Protein 4F2F (pdb70)

Sequence (100 aa):
GMTEIVKASLENGIQKIRIQAEKGYHPAHIQLQKGIPAEITFHRATPSNCYKEILFEEEGILEPIGVDEEKVIRFTPQELGRHEFSCGMKMQKGSYTVVE

Nearest PDB structures (foldseek):
  4f2f-assembly1_A  TM=1.010E+00  e=1.047E-21  Streptococcus pneumoniae D39
  2mry-assembly1_A  TM=9.514E-01  e=7.115E-11  Streptococcus pneumoniae D39
  5tk2-assembly3_C  TM=8.802E-01  e=1.027E-05  Bacillus anthracis str. Ames
  4hcf-assembly2_B  TM=7.805E-01  e=1.644E-06  Bacillus anthracis str. Ames
  1iby-assembly1_C  TM=8.245E-01  e=3.563E-04  Nitrosomonas europaea

Radius of gyration: 12.69 Å; Cα contacts (8 Å, |Δi|>4): 245; chains: 1; bounding box: 32×33×28 Å

CATH classification: 2.60.40.420

Foldseek 3Di:
DDDDEAEFDDDPQETEDEWEDDPAIVVQHYEAEAQGKYKYKYFDADQDCQQQWKDQPVVVDIGGAHHRGIDIDIDHHHDAAKGKIAGPVNPGIGIYGYDD

B-factor: mean 24.95, std 8.54, range [5.16, 56.7]

Structure (mmCIF, N/CA/C/O backbone):
data_4F2F
#
_entry.id   4F2F
#
_cell.length_a   35.455
_cell.length_b   37.329
_cell.length_c   69.294
_cell.angle_alpha   90.00
_cell.angle_beta   90.00
_cell.angle_gamma   90.00
#
_symmetry.space_group_name_H-M   'P 21 21 21'
#
loop_
_entity.id
_entity.type
_entity.pdbx_description
1 polymer 'Cation-transporting ATPase, E1-E2 family protein'
2 non-polymer 'COPPER (I) ION'
3 non-polymer 'CHLORIDE ION'
4 water water
#
loop_
_atom_site.group_PDB
_atom_site.id
_atom_site.type_symbol
_atom_site.label_atom_id
_atom_site.label_alt_id
_atom_site.label_comp_id
_atom_site.label_asym_id
_atom_site.label_entity_id
_atom_site.label_seq_id
_atom_site.pdbx_PDB_ins_code
_atom_site.Cartn_x
_atom_site.Cartn_y
_atom_site.Cartn_z
_atom_site.occupancy
_atom_site.B_iso_or_equiv
_atom_site.auth_seq_id
_atom_site.auth_comp_id
_atom_site.auth_asym_id
_atom_site.auth_atom_id
_atom_site.pdbx_PDB_model_num
ATOM 1 N N . GLY A 1 1 ? 6.519 33.236 30.109 1.00 5.16 0 GLY A N 1
ATOM 2 C CA . GLY A 1 1 ? 6.813 31.859 29.699 1.00 18.98 0 GLY A CA 1
ATOM 3 C C . GLY A 1 1 ? 6.063 31.389 28.458 1.00 27.57 0 GLY A C 1
ATOM 4 O O . GLY A 1 1 ? 5.234 32.133 27.924 1.00 31.07 0 GLY A O 1
ATOM 5 N N . MET A 1 2 ? 6.326 30.162 27.995 1.00 20.38 1 MET A N 1
ATOM 6 C CA . MET A 1 2 ? 7.261 29.225 28.626 1.00 24.27 1 MET A CA 1
ATOM 7 C C . MET A 1 2 ? 8.644 29.243 27.962 1.00 28.91 1 MET A C 1
ATOM 8 O O . MET A 1 2 ? 8.791 29.682 26.818 1.00 30.37 1 MET A O 1
ATOM 13 N N . THR A 1 3 ? 9.656 28.773 28.691 1.00 24.67 2 THR A N 1
ATOM 14 C CA . THR A 1 3 ? 11.013 28.652 28.154 1.00 28.12 2 THR A CA 1
ATOM 15 C C . THR A 1 3 ? 11.169 27.359 27.355 1.00 27.04 2 THR A C 1
ATOM 16 O O . THR A 1 3 ? 10.745 26.294 27.802 1.00 28.44 2 THR A O 1
ATOM 20 N N . GLU A 1 4 ? 11.787 27.444 26.181 1.00 28.93 3 GLU A N 1
ATOM 21 C CA . GLU A 1 4 ? 11.930 26.265 25.334 1.00 30.39 3 GLU A CA 1
ATOM 22 C C . GLU A 1 4 ? 13.091 25.388 25.797 1.00 28.76 3 GLU A C 1
ATOM 23 O O . GLU A 1 4 ? 14.231 25.847 25.888 1.00 32.56 3 GLU A O 1
ATOM 29 N N . ILE A 1 5 ? 12.786 24.131 26.104 1.00 27.59 4 ILE A N 1
ATOM 30 C CA . ILE A 1 5 ? 13.800 23.156 26.489 1.00 29.36 4 ILE A CA 1
ATOM 31 C C . ILE A 1 5 ? 13.819 22.023 25.469 1.00 28.74 4 ILE A C 1
ATOM 32 O O . ILE A 1 5 ? 12.783 21.426 25.174 1.00 30.21 4 ILE A O 1
ATOM 37 N N . VAL A 1 6 ? 14.995 21.727 24.927 1.00 24.36 5 VAL A N 1
ATOM 38 C CA . VAL A 1 6 ? 15.118 20.680 23.920 1.00 24.07 5 VAL A CA 1
ATOM 39 C C . VAL A 1 6 ? 15.677 19.401 24.533 1.00 25.19 5 VAL A C 1
ATOM 40 O O . VAL A 1 6 ? 16.748 19.405 25.139 1.00 22.35 5 VAL A O 1
ATOM 44 N N . LYS A 1 7 ? 14.940 18.306 24.378 1.00 26.14 6 LYS A N 1
ATOM 45 C CA . LYS A 1 7 ? 15.352 17.026 24.937 1.00 25.44 6 LYS A CA 1
ATOM 46 C C . LYS A 1 7 ? 16.379 16.341 24.042 1.00 25.73 6 LYS A C 1
ATOM 47 O O . LYS A 1 7 ? 16.235 16.324 22.819 1.00 26.40 6 LYS A O 1
ATOM 49 N N . ALA A 1 8 ? 17.415 15.781 24.658 1.00 25.49 7 ALA A N 1
ATOM 50 C CA . ALA A 1 8 ? 18.409 15.013 23.922 1.00 23.05 7 ALA A CA 1
ATOM 51 C C . ALA A 1 8 ? 17.782 13.719 23.419 1.00 23.33 7 ALA A C 1
ATOM 52 O O . ALA A 1 8 ? 16.944 13.123 24.097 1.00 28.64 7 ALA A O 1
ATOM 54 N N . SER A 1 9 ? 18.190 13.287 22.232 1.00 24.82 8 SER A N 1
ATOM 55 C CA . SER A 1 9 ? 17.648 12.069 21.642 1.00 26.98 8 SER A CA 1
ATOM 56 C C . SER A 1 9 ? 18.346 10.831 22.193 1.00 26.06 8 SER A C 1
ATOM 57 O O . SER A 1 9 ? 19.573 10.738 22.174 1.00 28.62 8 SER A O 1
ATOM 60 N N . LEU A 1 10 ? 17.557 9.881 22.686 1.00 26.81 9 LEU A N 1
ATOM 61 C CA . LEU A 1 10 ? 18.102 8.634 23.212 1.00 33.16 9 LEU A CA 1
ATOM 62 C C . LEU A 1 10 ? 18.147 7.550 22.142 1.00 34.57 9 LEU A C 1
ATOM 63 O O . LEU A 1 10 ? 17.136 7.238 21.515 1.00 35.38 9 LEU A O 1
ATOM 68 N N . GLU A 1 11 ? 19.329 6.979 21.945 1.00 33.57 10 GLU A N 1
ATOM 69 C CA . GLU A 1 11 ? 19.521 5.887 21.000 1.00 36.13 10 GLU A CA 1
ATOM 70 C C . GLU A 1 11 ? 20.813 5.148 21.325 1.00 42.29 10 GLU A C 1
ATOM 71 O O . GLU A 1 11 ? 21.834 5.775 21.605 1.00 45.16 10 GLU A O 1
ATOM 73 N N . ASN A 1 12 ? 20.765 3.820 21.298 1.00 43.94 11 ASN A N 1
ATOM 74 C CA . ASN A 1 12 ? 21.933 3.006 21.626 1.00 44.92 11 ASN A CA 1
ATOM 75 C C . ASN A 1 12 ? 22.440 3.273 23.039 1.00 41.09 11 ASN A C 1
ATOM 76 O O . ASN A 1 12 ? 23.638 3.177 23.302 1.00 44.07 11 ASN A O 1
ATOM 81 N N . GLY A 1 13 ? 21.529 3.616 23.942 1.00 38.38 12 GLY A N 1
ATOM 82 C CA . GLY A 1 13 ? 21.895 3.913 25.316 1.00 42.80 12 GLY A CA 1
ATOM 83 C C . GLY A 1 13 ? 22.775 5.144 25.454 1.00 35.89 12 GLY A C 1
ATOM 84 O O . GLY A 1 13 ? 23.442 5.332 26.473 1.00 40.70 12 GLY A O 1
ATOM 85 N N . ILE A 1 14 ? 22.783 5.978 24.418 1.00 36.26 13 ILE A N 1
ATOM 86 C CA . ILE A 1 14 ? 23.458 7.267 24.463 1.00 36.11 13 ILE A CA 1
ATOM 87 C C . ILE A 1 14 ? 22.428 8.341 24.167 1.00 37.30 13 ILE A C 1
ATOM 88 O O . ILE A 1 14 ? 21.564 8.155 23.312 1.00 39.31 13 ILE A O 1
ATOM 93 N N . GLN A 1 15 ? 22.507 9.464 24.868 1.00 25.54 14 GLN A N 1
ATOM 94 C CA . GLN A 1 15 ? 21.655 10.595 24.530 1.00 24.21 14 GLN A CA 1
ATOM 95 C C . GLN A 1 15 ? 22.476 11.651 23.793 1.00 22.28 14 GLN A C 1
ATOM 96 O O . GLN A 1 15 ? 23.515 12.095 24.281 1.00 22.63 14 GLN A O 1
ATOM 102 N N . LYS A 1 16 ? 22.024 12.028 22.603 1.00 21.72 15 LYS A N 1
ATOM 103 C CA . LYS A 1 16 ? 22.775 12.973 21.785 1.00 19.67 15 LYS A CA 1
ATOM 104 C C . LYS A 1 16 ? 21.965 14.216 21.462 1.00 23.30 15 LYS A C 1
ATOM 105 O O . LYS A 1 16 ? 20.741 14.165 21.350 1.00 23.59 15 LYS A O 1
ATOM 111 N N . ILE A 1 17 ? 22.664 15.334 21.309 1.00 19.69 16 ILE A N 1
ATOM 112 C CA . ILE A 1 17 ? 22.031 16.582 20.918 1.00 20.81 16 ILE A CA 1
ATOM 113 C C . ILE A 1 17 ? 23.072 17.520 20.318 1.00 18.70 16 ILE A C 1
ATOM 114 O O . ILE A 1 17 ? 24.242 17.494 20.703 1.00 18.51 16 ILE A O 1
ATOM 119 N N . ARG A 1 18 ? 22.640 18.329 19.357 1.00 19.91 17 ARG A N 1
ATOM 120 C CA . ARG A 1 18 ? 23.525 19.252 18.662 1.00 20.04 17 ARG A CA 1
ATOM 121 C C . ARG A 1 18 ? 23.182 20.689 19.033 1.00 17.99 17 ARG A C 1
ATOM 122 O O . ARG A 1 18 ? 22.012 21.074 19.058 1.00 21.94 17 ARG A O 1
ATOM 130 N N . ILE A 1 19 ? 24.211 21.477 19.326 1.00 17.23 18 ILE A N 1
ATOM 131 C CA . ILE A 1 19 ? 24.034 22.879 19.680 1.00 17.94 18 ILE A CA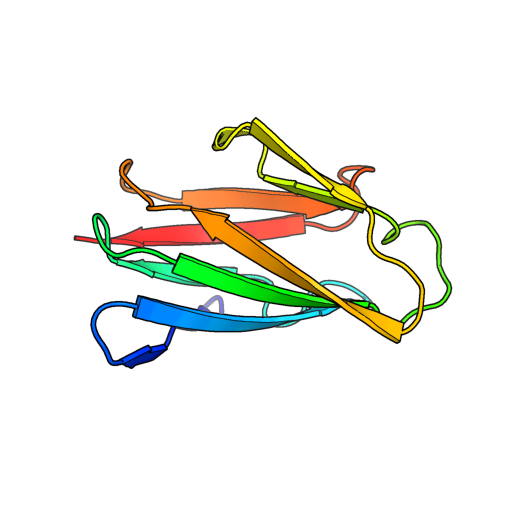 1
ATOM 132 C C . ILE A 1 19 ? 24.856 23.766 18.755 1.00 19.43 18 ILE A C 1
ATOM 133 O O . ILE A 1 19 ? 26.049 23.534 18.554 1.00 17.70 18 ILE A O 1
ATOM 138 N N . GLN A 1 20 ? 24.205 24.773 18.185 1.00 17.37 19 GLN A N 1
ATOM 139 C CA . GLN A 1 20 ? 24.871 25.723 17.307 1.00 18.61 19 GLN A CA 1
ATOM 140 C C . GLN A 1 20 ? 25.317 26.947 18.096 1.00 17.74 19 GLN A C 1
ATOM 141 O O . GLN A 1 20 ? 24.546 27.508 18.874 1.00 20.08 19 GLN A O 1
ATOM 143 N N . ALA A 1 21 ? 26.566 27.355 17.895 1.00 18.66 20 ALA A N 1
ATOM 144 C CA . ALA A 1 21 ? 27.076 28.572 18.508 1.00 18.04 20 ALA A CA 1
ATOM 145 C C . ALA A 1 21 ? 27.134 29.691 17.475 1.00 18.03 20 ALA A C 1
ATOM 146 O O . ALA A 1 21 ? 28.014 29.710 16.611 1.00 18.57 20 ALA A O 1
ATOM 148 N N . GLU A 1 22 ? 26.180 30.611 17.565 1.00 20.71 21 GLU A N 1
ATOM 149 C CA . GLU A 1 22 ? 26.100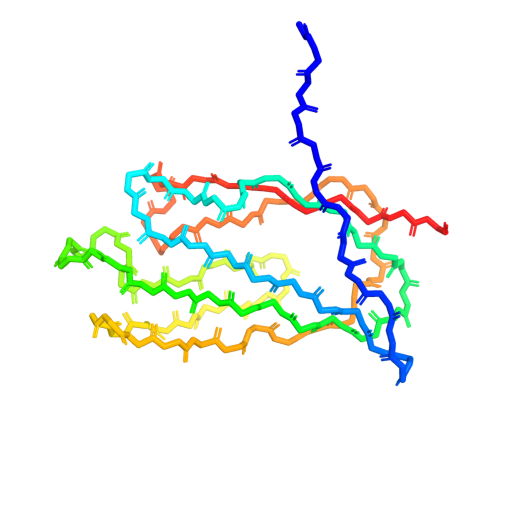 31.752 16.660 1.00 22.56 21 GLU A CA 1
ATOM 150 C C . GLU A 1 22 ? 25.012 32.689 17.154 1.00 23.79 21 GLU A C 1
ATOM 151 O O . GLU A 1 22 ? 23.831 32.335 17.143 1.00 25.87 21 GLU A O 1
ATOM 157 N N . LYS A 1 23 ? 25.408 33.880 17.590 1.00 24.94 22 LYS A N 1
ATOM 158 C CA . LYS A 1 23 ? 24.473 34.796 18.228 1.00 21.45 22 LYS A CA 1
ATOM 159 C C . LYS A 1 23 ? 23.782 34.069 19.375 1.00 23.92 22 LYS A C 1
ATOM 160 O O . LYS A 1 23 ? 22.554 33.971 19.422 1.00 23.73 22 LYS A O 1
ATOM 166 N N . GLY A 1 24 ? 24.590 33.554 20.296 1.00 21.09 23 GLY A N 1
ATOM 167 C CA . GLY A 1 24 ? 24.093 32.732 21.383 1.00 20.33 23 GLY A CA 1
ATOM 168 C C . GLY A 1 24 ? 24.160 31.259 21.033 1.00 18.20 23 GLY A C 1
ATOM 169 O O . GLY A 1 24 ? 24.555 30.890 19.924 1.00 20.25 23 GLY A O 1
ATOM 170 N N . TYR A 1 25 ? 23.779 30.410 21.979 1.00 18.16 24 TYR A N 1
ATOM 171 C CA . TYR A 1 25 ? 23.705 28.980 21.721 1.00 17.75 24 TYR A CA 1
ATOM 172 C C . TYR A 1 25 ? 22.280 28.590 21.353 1.00 21.16 24 TYR A C 1
ATOM 173 O O . TYR A 1 25 ? 21.322 29.106 21.927 1.00 19.65 24 TYR A O 1
ATOM 182 N N . HIS A 1 26 ? 22.146 27.682 20.392 1.00 17.60 25 HIS A N 1
ATOM 183 C CA . HIS A 1 26 ? 20.829 27.235 19.953 1.00 19.97 25 HIS A CA 1
ATOM 184 C C . HIS A 1 26 ? 20.811 25.730 19.703 1.00 18.55 25 HIS A C 1
ATOM 185 O O . HIS A 1 26 ? 21.471 25.244 18.786 1.00 19.61 25 HIS A O 1
ATOM 192 N N . PRO A 1 27 ? 20.057 24.980 20.525 1.00 17.94 26 PRO A N 1
ATOM 193 C CA . PRO A 1 27 ? 19.246 25.465 21.648 1.00 18.59 26 PRO A CA 1
ATOM 194 C C . PRO A 1 27 ? 20.108 25.824 22.852 1.00 21.31 26 PRO A C 1
ATOM 195 O O . PRO A 1 27 ? 21.120 25.170 23.100 1.00 23.35 26 PRO A O 1
ATOM 199 N N . ALA A 1 28 ? 19.701 26.847 23.595 1.00 22.34 27 ALA A N 1
ATOM 200 C CA . ALA A 1 28 ? 20.441 27.267 24.777 1.00 21.08 27 ALA A CA 1
ATOM 201 C C . ALA A 1 28 ? 20.090 26.410 25.988 1.00 21.46 27 ALA A C 1
ATOM 202 O O . ALA A 1 28 ? 20.888 26.273 26.913 1.00 19.85 27 ALA A O 1
ATOM 204 N N . HIS A 1 29 ? 18.893 25.831 25.979 1.00 21.74 28 HIS A N 1
ATOM 205 C CA . HIS A 1 29 ? 18.433 25.027 27.104 1.00 20.80 28 HIS A CA 1
ATOM 206 C C . HIS A 1 29 ? 18.063 23.622 26.660 1.00 20.67 28 HIS A C 1
ATOM 207 O O . HIS A 1 29 ? 17.243 23.440 25.761 1.00 20.67 28 HIS A O 1
ATOM 214 N N . ILE A 1 30 ? 18.676 22.629 27.292 1.00 20.09 29 ILE A N 1
ATOM 215 C CA . ILE A 1 30 ? 18.439 21.240 26.926 1.00 19.09 29 ILE A CA 1
ATOM 216 C C . ILE A 1 30 ? 18.092 20.397 28.146 1.00 22.44 29 ILE A C 1
ATOM 217 O O . ILE A 1 30 ? 18.303 20.814 29.286 1.00 20.87 29 ILE A O 1
ATOM 222 N N . GLN A 1 31 ? 17.555 19.207 27.894 1.00 22.42 30 GLN A N 1
ATOM 223 C CA . GLN A 1 31 ? 17.212 18.273 28.956 1.00 20.86 30 GLN A CA 1
ATOM 224 C C . GLN A 1 31 ? 17.958 16.957 28.761 1.00 22.61 30 GLN A C 1
ATOM 225 O O . GLN A 1 31 ? 18.057 16.446 27.643 1.00 23.85 30 GLN A O 1
ATOM 231 N N . LEU A 1 32 ? 18.492 16.422 29.854 1.00 20.93 31 LEU A N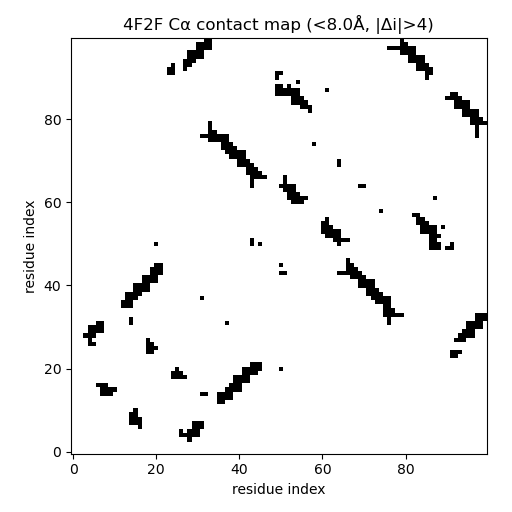 1
ATOM 232 C CA . LEU A 1 32 ? 19.239 15.171 29.819 1.00 22.71 31 LEU A CA 1
ATOM 233 C C . LEU A 1 32 ? 18.701 14.199 30.864 1.00 27.16 31 LEU A C 1
ATOM 234 O O . LEU A 1 32 ? 18.244 14.614 31.928 1.00 25.69 31 LEU A O 1
ATOM 239 N N . GLN A 1 33 ? 18.762 12.908 30.556 1.00 25.87 32 GLN A N 1
ATOM 240 C CA . GLN A 1 33 ? 18.366 11.869 31.500 1.00 27.52 32 GLN A CA 1
ATOM 241 C C . GLN A 1 33 ? 19.545 11.486 32.390 1.00 22.71 32 GLN A C 1
ATOM 242 O O . GLN A 1 33 ? 20.653 11.268 31.900 1.00 25.52 32 GLN A O 1
ATOM 248 N N . LYS A 1 34 ? 19.307 11.405 33.696 1.00 24.90 33 LYS A N 1
ATOM 249 C CA . LYS A 1 34 ? 20.357 11.031 34.639 1.00 24.03 33 LYS A CA 1
ATOM 250 C C . LYS A 1 34 ? 20.852 9.606 34.384 1.00 25.55 33 LYS A C 1
ATOM 251 O O . LYS A 1 34 ? 20.063 8.707 34.089 1.00 27.32 33 LYS A O 1
ATOM 257 N N . GLY A 1 35 ? 22.164 9.411 34.476 1.00 25.37 34 GLY A N 1
ATOM 258 C CA . GLY A 1 35 ? 22.748 8.085 34.370 1.00 24.67 34 GLY A CA 1
ATOM 259 C C . GLY A 1 35 ? 22.985 7.571 32.959 1.00 24.79 34 GLY A C 1
ATOM 260 O O . GLY A 1 35 ? 23.537 6.485 32.778 1.00 26.24 34 GLY A O 1
ATOM 261 N N . ILE A 1 36 ? 22.566 8.338 31.957 1.00 27.27 35 ILE A N 1
ATOM 262 C CA . ILE A 1 36 ? 22.780 7.943 30.567 1.00 25.58 35 ILE A CA 1
ATOM 263 C C . ILE A 1 36 ? 23.893 8.785 29.946 1.00 23.32 35 ILE A C 1
ATOM 264 O O . ILE A 1 36 ? 23.821 10.014 29.960 1.00 24.92 35 ILE A O 1
ATOM 269 N N . PRO A 1 37 ? 24.935 8.124 29.413 1.00 24.40 36 PRO A N 1
ATOM 270 C CA . PRO A 1 37 ? 26.046 8.852 28.790 1.00 25.27 36 PRO A CA 1
ATOM 271 C C . PRO A 1 37 ? 25.539 9.882 27.787 1.00 24.00 36 PRO A C 1
ATOM 272 O O . PRO A 1 37 ? 24.714 9.561 26.934 1.00 25.88 36 PRO A O 1
ATOM 276 N N . ALA A 1 38 ? 26.025 11.113 27.900 1.00 23.65 37 ALA A N 1
ATOM 277 C CA . ALA A 1 38 ? 25.572 12.188 27.029 1.00 22.00 37 ALA A CA 1
ATOM 278 C C . ALA A 1 38 ? 26.676 12.636 26.081 1.00 18.91 37 ALA A C 1
ATOM 279 O O . ALA A 1 38 ? 27.835 12.749 26.472 1.00 20.69 37 ALA A O 1
ATOM 281 N N . GLU A 1 39 ? 26.302 12.875 24.828 1.00 18.48 38 GLU A N 1
ATOM 282 C CA . GLU A 1 39 ? 27.204 13.481 23.861 1.00 20.30 38 GLU A CA 1
ATOM 283 C C . GLU A 1 39 ? 26.559 14.737 23.295 1.00 15.88 38 GLU A C 1
ATOM 284 O O . GLU A 1 39 ? 25.574 14.672 22.559 1.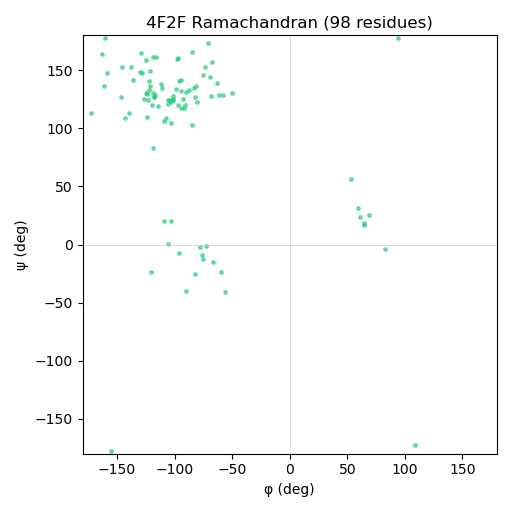00 16.88 38 GLU A O 1
ATOM 290 N N . ILE A 1 40 ? 27.116 15.883 23.668 1.00 17.82 39 ILE A N 1
ATOM 291 C CA .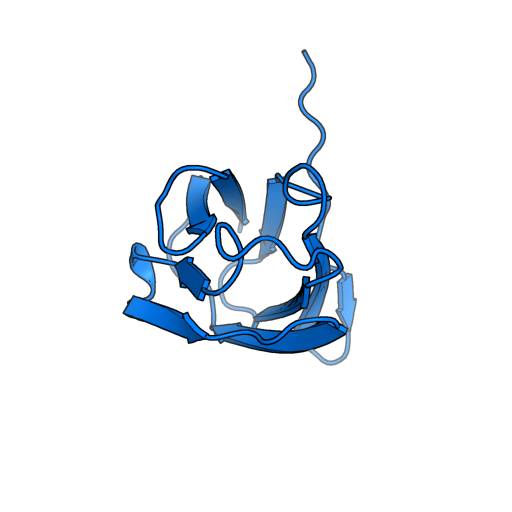 ILE A 1 40 ? 26.590 17.166 23.245 1.00 17.44 39 ILE A CA 1
ATOM 292 C C . ILE A 1 40 ? 27.534 17.772 22.221 1.00 16.13 39 ILE A C 1
ATOM 293 O O . ILE A 1 40 ? 28.644 18.184 22.553 1.00 18.48 39 ILE A O 1
ATOM 298 N N . THR A 1 41 ? 27.087 17.807 20.972 1.00 17.30 40 THR A N 1
ATOM 299 C CA . THR A 1 41 ? 27.917 18.286 19.877 1.00 16.71 40 THR A CA 1
ATOM 300 C C . THR A 1 41 ? 27.704 19.773 19.641 1.00 17.84 40 THR A C 1
ATOM 301 O O . THR A 1 41 ? 26.605 20.211 19.301 1.00 18.23 40 THR A O 1
ATOM 305 N N . PHE A 1 42 ? 28.770 20.541 19.835 1.00 15.26 41 PHE A N 1
ATOM 306 C CA . PHE A 1 42 ? 28.756 21.975 19.583 1.00 14.72 41 PHE A CA 1
ATOM 307 C C . PHE A 1 42 ? 29.366 22.280 18.221 1.00 15.52 41 PHE A C 1
ATOM 308 O O . PHE A 1 42 ? 30.426 21.759 17.879 1.00 17.38 41 PHE A O 1
ATOM 316 N N . HIS A 1 43 ? 28.701 23.125 17.445 1.00 15.19 42 HIS A N 1
ATOM 317 C CA . HIS A 1 43 ? 29.278 23.622 16.201 1.00 17.20 42 HIS A CA 1
ATOM 318 C C . HIS A 1 43 ? 29.506 25.119 16.311 1.00 18.12 42 HIS A C 1
ATOM 319 O O . HIS A 1 43 ? 28.561 25.882 16.513 1.00 17.46 42 HIS A O 1
ATOM 326 N N . ARG A 1 44 ? 30.759 25.543 16.181 1.00 15.72 43 ARG A N 1
ATOM 327 C CA . ARG A 1 44 ? 31.070 26.967 16.225 1.00 15.03 43 ARG A CA 1
ATOM 328 C C . ARG A 1 44 ? 30.897 27.603 14.851 1.00 18.22 43 ARG A C 1
ATOM 329 O O . ARG A 1 44 ? 31.750 27.455 13.975 1.00 18.51 43 ARG A O 1
ATOM 337 N N . ALA A 1 45 ? 29.791 28.319 14.673 1.00 16.83 44 ALA A N 1
ATOM 338 C CA . ALA A 1 45 ? 29.447 28.903 13.382 1.00 17.37 44 ALA A CA 1
ATOM 339 C C . ALA A 1 45 ? 29.735 30.399 13.320 1.00 23.37 44 ALA A C 1
ATOM 340 O O . ALA A 1 45 ? 29.183 31.107 12.478 1.00 31.31 44 ALA A O 1
ATOM 342 N N . THR A 1 46 ? 30.597 30.878 14.210 1.00 17.96 45 THR A N 1
ATOM 343 C CA . THR A 1 46 ? 30.947 32.291 14.238 1.00 19.29 45 THR A CA 1
ATOM 344 C C . THR A 1 46 ? 32.449 32.477 14.408 1.00 19.90 45 THR A C 1
ATOM 345 O O . THR A 1 46 ? 33.089 31.729 15.146 1.00 17.90 45 THR A O 1
ATOM 349 N N . PRO A 1 47 ? 33.021 33.472 13.714 1.00 16.49 46 PRO A N 1
ATOM 350 C CA . PRO A 1 47 ? 34.448 33.770 13.866 1.00 19.61 46 PRO A CA 1
ATOM 351 C C . PRO A 1 47 ? 34.760 34.555 15.140 1.00 15.94 46 PRO A C 1
ATOM 352 O O . PRO A 1 47 ? 35.928 34.825 15.408 1.00 18.18 46 PRO A O 1
ATOM 356 N N . SER A 1 48 ? 33.741 34.915 15.915 1.00 16.31 47 SER A N 1
ATOM 357 C CA . SER A 1 48 ? 33.972 35.623 17.175 1.00 13.74 47 SER A CA 1
ATOM 358 C C . SER A 1 48 ? 34.651 34.734 18.206 1.00 18.20 47 SER A C 1
ATOM 359 O O . SER A 1 48 ? 34.174 33.636 18.497 1.00 17.11 47 SER A O 1
ATOM 362 N N . ASN A 1 49 ? 35.749 35.212 18.779 1.00 15.29 48 ASN A N 1
ATOM 363 C CA . ASN A 1 49 ? 36.438 34.438 19.805 1.00 15.91 48 ASN A CA 1
ATOM 364 C C . ASN A 1 49 ? 35.707 34.386 21.146 1.00 16.07 48 ASN A C 1
ATOM 365 O O . ASN A 1 49 ? 36.165 33.726 22.079 1.00 15.98 48 ASN A O 1
ATOM 370 N N . CYS A 1 50 ? 34.568 35.063 21.244 1.00 15.61 49 CYS A N 1
ATOM 371 C CA . CYS A 1 50 ? 33.736 34.931 22.434 1.00 16.07 49 CYS A CA 1
ATOM 372 C C . CYS A 1 50 ? 33.315 33.471 22.590 1.00 13.97 49 CYS A C 1
ATOM 373 O O . CYS A 1 50 ? 33.018 33.013 23.693 1.00 15.19 49 CYS A O 1
ATOM 376 N N . TYR A 1 51 ? 33.325 32.740 21.476 1.00 15.52 50 TYR A N 1
ATOM 377 C CA . TYR A 1 51 ? 32.875 31.350 21.443 1.00 14.29 50 TYR A CA 1
ATOM 378 C C . TYR A 1 51 ? 34.015 30.348 21.247 1.00 15.59 50 TYR A C 1
ATOM 379 O O . TYR A 1 51 ? 33.773 29.212 20.837 1.00 15.38 50 TYR A O 1
ATOM 388 N N . LYS A 1 52 ? 35.248 30.750 21.545 1.00 14.61 51 LYS A N 1
ATOM 389 C CA . LYS A 1 52 ? 36.396 29.880 21.275 1.00 15.36 51 LYS A CA 1
ATOM 390 C C . LYS A 1 52 ? 36.538 28.736 22.278 1.00 15.96 51 LYS A C 1
ATOM 391 O O . LYS A 1 52 ? 37.347 27.831 22.077 1.00 15.06 51 LYS A O 1
ATOM 397 N N . GLU A 1 53 ? 35.755 28.776 23.350 1.00 14.19 52 GLU A N 1
ATOM 398 C CA . GLU A 1 53 ? 35.791 27.726 24.364 1.00 14.86 52 GLU A CA 1
ATOM 399 C C . GLU A 1 53 ? 34.391 27.346 24.831 1.00 15.97 52 GLU A C 1
ATOM 400 O O . GLU A 1 53 ? 33.462 28.151 24.767 1.00 15.56 52 GLU A O 1
ATOM 406 N N . ILE A 1 54 ? 34.260 26.105 25.287 1.00 13.88 53 ILE A N 1
ATOM 407 C CA . ILE A 1 54 ? 33.014 25.583 25.830 1.00 13.50 53 ILE A CA 1
ATOM 408 C C . ILE A 1 54 ? 33.246 25.196 27.283 1.00 15.26 53 ILE A C 1
ATOM 409 O O . ILE A 1 54 ? 34.166 24.433 27.589 1.00 14.91 53 ILE A O 1
ATOM 414 N N . 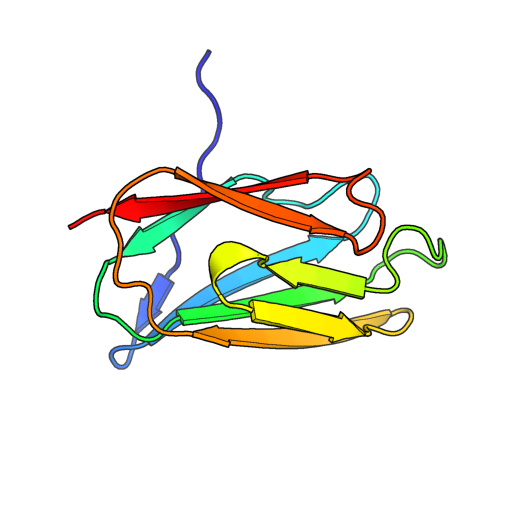LEU A 1 55 ? 32.414 25.716 28.178 1.00 13.65 54 LEU A N 1
ATOM 415 C CA . LEU A 1 55 ? 32.605 25.500 29.608 1.00 15.21 54 LEU A CA 1
ATOM 416 C C . LEU A 1 55 ? 31.424 24.787 30.256 1.00 15.52 54 LEU A C 1
ATOM 417 O O . LEU A 1 55 ? 30.294 25.275 30.218 1.00 14.59 54 LEU A O 1
ATOM 422 N N . PHE A 1 56 ? 31.701 23.624 30.835 1.00 16.99 55 PHE A N 1
ATOM 423 C CA . PHE A 1 56 ? 30.762 22.935 31.714 1.00 15.90 55 PHE A CA 1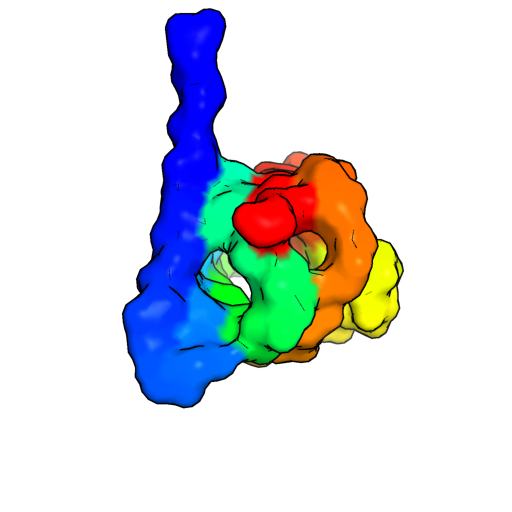
ATOM 424 C C . PHE A 1 56 ? 31.424 22.831 33.086 1.00 19.23 55 PHE A C 1
ATOM 425 O O . PHE A 1 56 ? 32.020 21.809 33.422 1.00 18.63 55 PHE A O 1
ATOM 433 N N . GLU A 1 57 ? 31.323 23.903 33.866 1.00 17.61 56 GLU A N 1
ATOM 434 C CA . GLU A 1 57 ? 32.091 24.048 35.099 1.00 18.41 56 GLU A CA 1
ATOM 435 C C . GLU A 1 57 ? 31.871 22.899 36.080 1.00 19.99 56 GLU A C 1
ATOM 436 O O . GLU A 1 57 ? 32.813 22.427 36.716 1.00 21.75 56 GLU A O 1
ATOM 442 N N . GLU A 1 58 ? 30.628 22.449 36.199 1.00 20.58 57 GLU A N 1
ATOM 443 C CA . GLU A 1 58 ? 30.285 21.442 37.195 1.00 21.90 57 GLU A CA 1
ATOM 444 C C . GLU A 1 58 ? 30.762 20.048 36.802 1.00 23.50 57 GLU A C 1
ATOM 445 O O . GLU A 1 58 ? 30.754 19.131 37.620 1.00 29.01 57 GLU A O 1
ATOM 451 N N . GLU A 1 59 ? 31.177 19.896 35.549 1.00 19.29 58 GLU A N 1
ATOM 452 C CA . GLU A 1 59 ? 31.736 18.638 35.072 1.00 20.33 58 GLU A CA 1
ATOM 453 C C . GLU A 1 59 ? 33.248 18.748 34.910 1.00 19.60 58 GLU A C 1
ATOM 454 O O . GLU A 1 59 ? 33.907 17.789 34.516 1.00 23.53 58 GLU A O 1
ATOM 460 N N . GLY A 1 60 ? 33.791 19.922 35.220 1.00 22.38 59 GLY A N 1
ATOM 461 C CA . GLY A 1 60 ? 35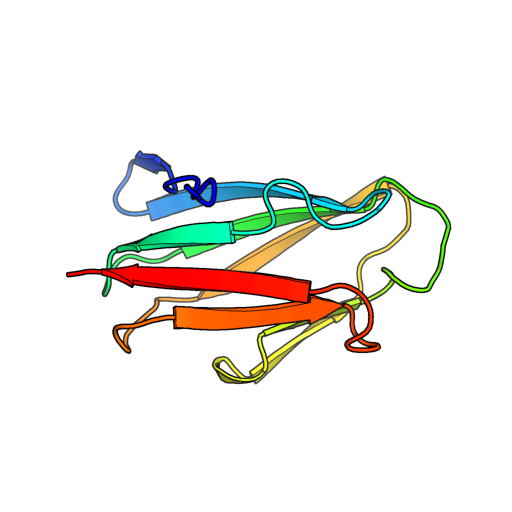.218 20.161 35.105 1.00 22.79 59 GLY A CA 1
ATOM 462 C C . GLY A 1 60 ? 35.675 20.183 33.660 1.00 24.98 59 GLY A C 1
ATOM 463 O O . GLY A 1 60 ? 36.838 19.910 33.356 1.00 24.22 59 GLY A O 1
ATOM 464 N N . ILE A 1 61 ? 34.750 20.512 32.766 1.00 21.04 60 ILE A N 1
ATOM 465 C CA . ILE A 1 61 ? 35.029 20.512 31.336 1.00 19.57 60 ILE A CA 1
ATOM 466 C C . ILE A 1 61 ? 35.276 21.925 30.815 1.00 17.31 60 ILE A C 1
ATOM 467 O O . ILE A 1 61 ? 34.488 22.839 31.059 1.00 18.42 60 ILE A O 1
ATOM 472 N N . LEU A 1 62 ? 36.394 22.092 30.118 1.00 16.54 61 LEU A N 1
ATOM 473 C CA . LEU A 1 62 ? 36.716 23.330 29.419 1.00 17.12 61 LEU A CA 1
ATOM 474 C C . LEU A 1 62 ? 37.414 22.946 28.122 1.00 17.50 61 LEU A C 1
ATOM 475 O O . LEU A 1 62 ? 38.549 22.472 28.137 1.00 19.87 61 LEU A O 1
ATOM 480 N N . GLU A 1 63 ? 36.728 23.138 27.002 1.00 15.84 62 GLU A N 1
ATOM 481 C CA . GLU A 1 63 ? 37.204 22.624 25.729 1.00 14.73 62 GLU A CA 1
ATOM 482 C C . GLU A 1 63 ? 37.305 23.730 24.689 1.00 15.64 62 GLU A C 1
ATOM 483 O O . GLU A 1 63 ? 36.356 24.486 24.495 1.00 16.08 62 GLU A O 1
ATOM 489 N N . PRO A 1 64 ? 38.457 23.828 24.009 1.00 15.32 63 PRO A N 1
ATOM 490 C CA . PRO A 1 64 ? 38.565 24.796 22.916 1.00 18.33 63 PRO A CA 1
ATOM 491 C C . PRO A 1 64 ? 37.779 24.322 21.701 1.00 15.53 63 PRO A C 1
ATOM 492 O O . PRO A 1 64 ? 37.583 23.116 21.516 1.00 16.95 63 PRO A O 1
ATOM 496 N N . ILE A 1 65 ? 37.319 25.263 20.886 1.00 15.45 64 ILE A N 1
ATOM 497 C CA . ILE A 1 65 ? 36.644 24.917 19.646 1.00 16.78 64 ILE A CA 1
ATOM 498 C C . ILE A 1 65 ? 36.954 25.967 18.584 1.00 17.14 64 ILE A C 1
ATOM 499 O O . ILE A 1 65 ? 36.784 27.166 18.812 1.00 16.82 64 ILE A O 1
ATOM 504 N N . GLY A 1 66 ? 37.431 25.505 17.434 1.00 18.25 65 GLY A N 1
ATOM 505 C CA . GLY A 1 66 ? 37.853 26.392 16.368 1.00 20.69 65 GLY A CA 1
ATOM 506 C C . GLY A 1 66 ? 36.702 26.828 15.487 1.00 18.96 65 GLY A C 1
ATOM 507 O O . GLY A 1 66 ? 35.615 26.252 15.534 1.00 17.97 65 GLY A O 1
ATOM 508 N N . VAL A 1 67 ? 36.944 27.855 14.680 1.00 21.24 66 VAL A N 1
ATOM 509 C CA . VAL A 1 67 ? 35.939 28.353 13.754 1.00 19.82 66 VAL A CA 1
ATOM 510 C C . VAL A 1 67 ? 35.483 27.243 12.813 1.00 20.64 66 VAL A C 1
ATOM 511 O O . VAL A 1 67 ? 36.304 26.563 12.195 1.00 22.08 66 VAL A O 1
ATOM 515 N N . ASP A 1 68 ? 34.168 27.064 12.719 1.00 21.86 67 ASP A N 1
ATOM 516 C CA . ASP A 1 68 ? 33.567 26.055 11.846 1.00 20.95 67 ASP A CA 1
ATOM 517 C C . ASP A 1 68 ? 33.919 24.623 12.239 1.00 22.85 67 ASP A C 1
ATOM 518 O O . ASP A 1 68 ? 33.752 23.700 11.443 1.00 27.22 67 ASP A O 1
ATOM 523 N N . GLU A 1 69 ? 34.398 24.437 13.464 1.00 19.21 68 GLU A N 1
ATOM 524 C CA . GLU A 1 69 ? 34.680 23.096 13.962 1.00 19.71 68 GLU A CA 1
ATOM 525 C C . GLU A 1 69 ? 33.518 22.579 14.805 1.00 19.27 68 GLU A C 1
ATOM 526 O O . GLU A 1 69 ? 32.685 23.355 15.276 1.00 15.90 68 GLU A O 1
ATOM 532 N N . GLU A 1 70 ? 33.461 21.260 14.968 1.00 20.38 69 GLU A N 1
ATOM 533 C CA . GLU A 1 70 ? 32.495 20.620 15.852 1.00 18.74 69 GLU A CA 1
ATOM 534 C C . GLU A 1 70 ? 33.236 19.855 16.939 1.00 19.99 69 GLU A C 1
ATOM 535 O O . GLU A 1 70 ? 34.159 19.096 16.651 1.00 18.13 69 GLU A O 1
ATOM 541 N N . LYS A 1 71 ? 32.839 20.073 18.188 1.00 16.46 70 LYS A N 1
ATOM 542 C CA . LYS A 1 71 ? 33.439 19.378 19.321 1.00 14.80 70 LYS A CA 1
ATOM 543 C C . LYS A 1 71 ? 32.349 18.636 20.084 1.00 14.42 70 LYS A C 1
ATOM 544 O O . LYS A 1 71 ? 31.289 19.199 20.360 1.00 16.49 70 LYS A O 1
ATOM 550 N N . VAL A 1 72 ? 32.602 17.373 20.415 1.00 16.64 71 VAL A N 1
ATOM 551 C CA . VAL A 1 72 ? 31.653 16.594 21.197 1.00 18.13 71 VAL A CA 1
ATOM 552 C C . VAL A 1 72 ? 32.017 16.662 22.674 1.00 17.39 71 VAL A C 1
ATOM 553 O O . VAL A 1 72 ? 33.096 16.225 23.074 1.00 22.27 71 VAL A O 1
ATOM 557 N N . ILE A 1 73 ? 31.116 17.214 23.480 1.00 16.87 72 ILE A N 1
ATOM 558 C CA . ILE A 1 73 ? 31.305 17.245 24.924 1.00 19.38 72 ILE A CA 1
ATOM 559 C C . ILE A 1 73 ? 30.670 16.001 25.534 1.00 19.92 72 ILE A C 1
ATOM 560 O O . ILE A 1 73 ? 29.467 15.780 25.387 1.00 18.19 72 ILE A O 1
ATOM 565 N N . ARG A 1 74 ? 31.476 15.184 26.205 1.00 20.16 73 ARG A N 1
ATOM 566 C CA . ARG A 1 74 ? 30.983 13.915 26.733 1.00 23.70 73 ARG A CA 1
ATOM 567 C C . ARG A 1 74 ? 31.044 13.819 28.253 1.00 23.05 73 ARG A C 1
ATOM 568 O O . ARG A 1 74 ? 32.080 14.065 28.869 1.00 26.36 73 ARG A O 1
ATOM 576 N N . PHE A 1 75 ? 29.914 13.458 28.847 1.00 23.31 74 PHE A N 1
ATOM 577 C CA . PHE A 1 75 ? 29.855 13.132 30.264 1.00 22.20 74 PHE A CA 1
ATOM 578 C C . PHE A 1 75 ? 28.570 12.377 30.574 1.00 21.20 74 PHE A C 1
ATOM 579 O O . PHE A 1 75 ? 27.639 12.358 29.768 1.00 20.69 74 PHE A O 1
ATOM 587 N N . THR A 1 76 ? 28.535 11.729 31.732 1.00 22.33 75 THR A N 1
ATOM 588 C CA . THR A 1 76 ? 27.329 11.060 32.186 1.00 20.89 75 THR A CA 1
ATOM 589 C C . THR A 1 76 ? 26.758 11.848 33.356 1.00 24.75 75 THR A C 1
ATOM 590 O O . THR A 1 76 ? 27.318 11.832 34.452 1.00 25.51 75 THR A O 1
ATOM 594 N N . PRO A 1 77 ? 25.652 12.568 33.115 1.00 23.75 76 PRO A N 1
ATOM 595 C CA . PRO A 1 77 ? 25.019 13.393 34.151 1.00 25.58 76 PRO A CA 1
ATOM 596 C C . PRO A 1 77 ? 24.544 12.542 35.325 1.00 27.43 76 PRO A C 1
ATOM 597 O O . PRO A 1 77 ? 23.849 11.550 35.116 1.00 26.01 76 PRO A O 1
ATOM 601 N N . GLN A 1 78 ? 24.925 12.928 36.539 1.00 25.07 77 GLN A N 1
ATOM 602 C CA . GLN A 1 78 ? 24.580 12.158 37.731 1.00 28.20 77 GLN A CA 1
ATOM 603 C C . GLN A 1 78 ? 23.771 12.967 38.739 1.00 32.18 77 GLN A C 1
ATOM 604 O O . GLN A 1 78 ? 23.059 12.400 39.569 1.00 34.83 77 GLN A O 1
ATOM 610 N N . GLU A 1 79 ? 23.889 14.290 38.676 1.00 28.21 78 GLU A N 1
ATOM 611 C CA . GLU A 1 79 ? 23.163 15.160 39.599 1.00 24.59 78 GLU A CA 1
ATOM 612 C C . GLU A 1 79 ? 21.929 15.789 38.950 1.00 25.76 78 GLU A C 1
ATOM 613 O O . GLU A 1 79 ? 22.018 16.429 37.901 1.00 22.86 78 GLU A O 1
ATOM 619 N N . LEU A 1 80 ? 20.779 15.602 39.588 1.00 23.68 79 LEU A N 1
ATOM 620 C CA . LEU A 1 80 ? 19.516 16.130 39.088 1.00 21.98 79 LEU A CA 1
ATOM 621 C C . LEU A 1 80 ? 19.478 17.652 39.150 1.00 20.10 79 LEU A C 1
ATOM 622 O O . LEU A 1 80 ? 20.203 18.268 39.933 1.00 22.23 79 LEU A O 1
ATOM 627 N N . GLY A 1 81 ? 18.629 18.252 38.322 1.00 22.32 80 GLY A N 1
ATOM 628 C CA . GLY A 1 81 ? 18.403 19.684 38.372 1.00 22.85 80 GLY A CA 1
ATOM 629 C C . GLY A 1 81 ? 18.968 20.467 37.202 1.00 23.88 80 GLY A C 1
ATOM 630 O O . GLY A 1 81 ? 19.450 19.898 36.221 1.00 22.54 80 GLY A O 1
ATOM 631 N N . ARG A 1 82 ? 18.898 21.789 37.317 1.00 21.32 81 ARG A N 1
ATOM 632 C CA . ARG A 1 82 ? 19.389 22.697 36.287 1.00 20.16 81 ARG A CA 1
ATOM 633 C C . ARG A 1 82 ? 20.854 23.048 36.526 1.00 20.94 81 ARG A C 1
ATOM 634 O O . ARG A 1 82 ? 21.241 23.418 37.637 1.00 23.76 81 ARG A O 1
ATOM 642 N N . HIS A 1 83 ? 21.660 22.933 35.475 1.00 18.78 82 HIS A N 1
ATOM 643 C CA . HIS A 1 83 ? 23.083 23.243 35.538 1.00 20.51 82 HIS A CA 1
ATOM 644 C C . HIS A 1 83 ? 23.450 24.165 34.385 1.00 20.07 82 HIS A C 1
ATOM 645 O O . HIS A 1 83 ? 22.853 24.092 33.312 1.00 20.68 82 HIS A O 1
ATOM 652 N N . GLU A 1 84 ? 24.435 25.029 34.599 1.00 18.54 83 GLU A N 1
ATOM 653 C CA . GLU A 1 84 ? 24.821 25.989 33.574 1.00 17.92 83 GLU A CA 1
ATOM 654 C C . GLU A 1 84 ? 25.973 25.490 32.709 1.00 16.82 83 GLU A C 1
ATOM 655 O O . GLU A 1 84 ? 26.895 24.832 33.196 1.00 17.92 83 GLU A O 1
ATOM 661 N N . PHE A 1 85 ? 25.890 25.788 31.417 1.00 17.64 84 PHE A N 1
ATOM 662 C CA . PHE A 1 85 ? 27.045 25.720 30.533 1.00 14.63 84 PHE A CA 1
ATOM 663 C C . PHE A 1 85 ? 27.174 27.087 29.872 1.00 17.30 84 PHE A C 1
ATOM 664 O O . PHE A 1 85 ? 26.218 27.858 29.841 1.00 15.66 84 PHE A O 1
ATOM 672 N N . SER A 1 86 ? 28.359 27.408 29.375 1.00 14.37 85 SER A N 1
ATOM 673 C CA . SER A 1 86 ? 28.577 28.714 28.782 1.00 16.62 85 SER A CA 1
ATOM 674 C C . SER A 1 86 ? 29.798 28.671 27.886 1.00 14.19 85 SER A C 1
ATOM 675 O O . SER A 1 86 ? 30.455 27.636 27.775 1.00 16.07 85 SER A O 1
ATOM 678 N N . CYS A 1 87 ? 30.091 29.790 27.233 1.00 14.68 86 CYS A N 1
ATOM 679 C CA . CYS A 1 87 ? 31.377 29.943 26.572 1.00 14.32 86 CYS A CA 1
ATOM 680 C C . CYS A 1 87 ? 32.451 30.100 27.640 1.00 13.98 86 CYS A C 1
ATOM 681 O O . CYS A 1 87 ? 32.145 30.201 28.829 1.00 16.86 86 CYS A O 1
ATOM 684 N N . GLY A 1 88 ? 33.708 30.118 27.214 1.00 14.86 87 GLY A N 1
ATOM 685 C CA . GLY A 1 88 ? 34.815 30.261 28.141 1.00 16.59 87 GLY A CA 1
ATOM 686 C C . GLY A 1 88 ? 34.864 31.610 28.834 1.00 16.96 87 GLY A C 1
ATOM 687 O O . GLY A 1 88 ? 35.567 31.770 29.828 1.00 19.67 87 GLY A O 1
ATOM 688 N N . MET A 1 89 ? 34.121 32.584 28.316 1.00 17.49 88 MET A N 1
ATOM 689 C CA . MET A 1 89 ? 34.112 33.919 28.905 1.00 16.21 88 MET A CA 1
ATOM 690 C C . MET A 1 89 ? 32.938 34.090 29.859 1.00 18.72 88 MET A C 1
ATOM 691 O O . MET A 1 89 ? 32.831 35.108 30.549 1.00 19.88 88 MET A O 1
ATOM 696 N N . LYS A 1 90 ? 32.060 33.092 29.879 1.00 18.60 89 LYS A N 1
ATOM 697 C CA . LYS A 1 90 ? 30.830 33.135 30.666 1.00 16.85 89 LYS A CA 1
ATOM 698 C C . LYS A 1 90 ? 29.909 34.288 30.247 1.00 19.66 89 LYS A C 1
ATOM 699 O O . LYS A 1 90 ? 29.069 34.738 31.028 1.00 23.14 89 LYS A O 1
ATOM 705 N N . MET A 1 91 ? 30.062 34.744 29.004 1.00 18.15 90 MET A N 1
ATOM 706 C CA . MET A 1 91 ? 29.218 35.805 28.451 1.00 21.35 90 MET A CA 1
ATOM 707 C C . MET A 1 91 ? 27.974 35.240 27.773 1.00 23.78 90 MET A C 1
ATOM 708 O O . MET A 1 91 ? 26.886 35.804 27.882 1.00 29.53 90 MET A O 1
ATOM 713 N N . GLN A 1 92 ? 28.145 34.131 27.062 1.00 18.65 91 GLN A N 1
ATOM 714 C CA . GLN A 1 92 ? 27.028 33.454 26.412 1.00 17.69 91 GLN A CA 1
ATOM 715 C C . GLN A 1 92 ? 26.679 32.194 27.193 1.00 15.93 91 GLN A C 1
ATOM 716 O O . GLN A 1 92 ? 27.521 31.312 27.364 1.00 17.04 91 GLN A O 1
ATOM 722 N N . LYS A 1 93 ? 25.439 32.110 27.667 1.00 19.55 92 LYS A N 1
ATOM 723 C CA . LYS A 1 93 ? 25.055 31.039 28.579 1.00 18.59 92 LYS A CA 1
ATOM 724 C C . LYS A 1 93 ? 23.954 30.121 28.056 1.00 17.03 92 LYS A C 1
ATOM 725 O O . LYS A 1 93 ? 23.212 30.460 27.131 1.00 19.79 92 LYS A O 1
ATOM 731 N N . GLY A 1 94 ? 23.862 28.951 28.678 1.00 18.28 93 GLY A N 1
ATOM 732 C CA . GLY A 1 94 ? 22.827 27.978 28.391 1.00 19.34 93 GLY A CA 1
ATOM 733 C C . GLY A 1 94 ? 22.648 27.126 29.629 1.00 15.84 93 GLY A C 1
ATOM 734 O O . GLY A 1 94 ? 23.295 27.364 30.648 1.00 17.54 93 GLY A O 1
ATOM 735 N N . SER A 1 95 ? 21.769 26.137 29.558 1.00 19.04 94 SER A N 1
ATOM 736 C CA . SER A 1 95 ? 21.552 25.270 30.701 1.00 18.70 94 SER A CA 1
ATOM 737 C C . SER A 1 95 ? 21.240 23.852 30.269 1.00 18.57 94 SER A C 1
ATOM 738 O O . SER A 1 95 ? 20.725 23.616 29.174 1.00 19.65 94 SER A O 1
ATOM 741 N N . TYR A 1 96 ? 21.574 22.905 31.134 1.00 18.16 95 TYR A N 1
ATOM 742 C CA . TYR A 1 96 ? 21.126 21.538 30.948 1.00 17.85 95 TYR A CA 1
ATOM 743 C C . TYR A 1 96 ? 20.438 21.056 32.214 1.00 21.11 95 TYR A C 1
ATOM 744 O O . TYR A 1 96 ? 20.994 21.133 33.310 1.00 22.14 95 TYR A O 1
ATOM 753 N N . THR A 1 97 ? 19.206 20.591 32.055 1.00 21.24 96 THR A N 1
ATOM 754 C CA . THR A 1 97 ? 18.423 20.116 33.180 1.00 22.68 96 THR A CA 1
ATOM 755 C C . THR A 1 97 ? 18.428 18.599 33.172 1.00 21.37 96 THR A C 1
ATOM 756 O O . THR A 1 97 ? 18.038 17.971 32.184 1.00 22.46 96 THR A O 1
ATOM 760 N N . VAL A 1 98 ? 18.895 18.016 34.270 1.00 21.02 97 VAL A N 1
ATOM 761 C CA . VAL A 1 98 ? 19.004 16.570 34.382 1.00 21.62 97 VAL A CA 1
ATOM 762 C C . VAL A 1 98 ? 17.791 16.012 35.116 1.00 25.10 97 VAL A C 1
ATOM 763 O O . VAL A 1 98 ? 17.534 16.369 36.267 1.00 26.38 97 VAL A O 1
ATOM 767 N N . VAL A 1 99 ? 17.045 15.143 34.438 1.00 23.98 98 VAL A N 1
ATOM 768 C CA . VAL A 1 99 ? 15.835 14.562 35.010 1.00 23.68 98 VAL A CA 1
ATOM 769 C C . VAL A 1 99 ? 15.968 13.052 35.189 1.00 27.86 98 VAL A C 1
ATOM 770 O O . VAL A 1 99 ? 16.825 12.415 34.575 1.00 26.89 98 VAL A O 1
ATOM 774 N N . GLU A 1 100 ? 15.109 12.484 36.029 1.00 28.78 99 GLU A N 1
ATOM 775 C CA . GLU A 1 100 ? 15.203 11.072 36.380 1.00 33.96 99 GLU A CA 1
ATOM 776 C C . GLU A 1 100 ? 14.494 10.182 35.368 1.00 37.98 99 GLU A C 1
ATOM 777 O O . GLU A 1 100 ? 13.530 10.598 34.724 1.00 40.65 99 GLU A O 1
#

Organism: Streptococcus pneumoniae serotype 2 (strain D39 / NCTC 7466) (NCBI:txid373153)

InterPro domains:
  IPR001757 P-type ATPase [TIGR01494] (204-710)
  IPR008250 P-type ATPase, A domain superfamily [SSF81653] (236-332)
  IPR008972 Cupredoxin [G3DSA:2.60.40.420] (1-99)
  IPR018303 P-type ATPase, phosphorylation site [PS00154] (442-448)
  IPR023214 HAD superfamily [G3DSA:3.40.50.1000] (432-683)
  IPR023298 P-type ATPase, transmembrane domain superfamily [SSF81665] (187-437)
  IPR023299 P-type ATPase, cytoplasmic domain N [G3DSA:3.40.1110.10] (451-567)
  IPR027256 P-type ATPase, subfamily IB [TIGR01525] (172-741)
  IPR028096 EfeO-type cupredoxin-like domain [PF13473] (10-97)
  IPR036412 HAD-like superfamily [SSF56784] (438-738)
  IPR044492 P-type ATPase, haloacid dehalogenase domain [SFLDF00027] (422-684)
  IPR059000 P-type ATPase, A domain [PF00122] (233-332)

Secondary structure (DSSP, 8-state):
-PPP-EEPEEETTEEEEEEEESSSEESSEEEEETTS-EEEEEEE----GGGSEEEEGGGTEEEE--TT-EEEEEE---S-EEEEEEETTSSSEEEEEEE-

Solvent-accessible surface area: 5738 Å² total; per-residue (Å²): 133,185,83,138,80,49,66,16,75,116,54,143,43,43,4,106,19,126,0,27,4,88,182,13,6,99,34,27,50,0,59,2,69,78,36,55,47,1,38,0,29,1,41,6,31,16,110,49,95,22,15,98,50,3,19,0,114,100,67,72,34,105,54,78,7,32,79,103,72,91,49,72,4,155,23,48,1,105,121,83,30,156,12,63,1,1,0,28,117,117,126,58,120,2,3,2,39,4,45,165